Protein AF-A0A9D8V6G0-F1 (afdb_monomer)

Mean predicted aligned error: 4.62 Å

Nearest PDB structures (foldseek):
  3o2p-assembly3_E  TM=6.749E-01  e=1.129E+00  Saccharomyces cerevisiae
  5ocn-assembly4_D  TM=5.773E-01  e=1.064E+00  Homo sapiens
  5ocn-assembly7_G  TM=5.761E-01  e=1.521E+00  Homo sapiens
  6el8-assembly2_D  TM=4.952E-01  e=8.903E-01  Homo sapiens
  5ocn-assembly2_B  TM=5.577E-01  e=1.521E+00  Homo sapiens

Secondary structure (DSSP, 8-state):
-PPBPHHHHHHHHHHHGGGSSB-SPPSSHHHHHHHHHHHHHTS-TTPPEEHHHHHHHHHHHHTTTB-TTTS-HHHHHHHHHHTTSEEE-TTS-EEEE-HHHHHHHB-GGGGG--HHHHHHHHHHHHHHHHHHHHHHHHT--

Radius of gyration: 17.62 Å; Cα contacts (8 Å, |Δi|>4): 154; chains: 1; bounding box: 49×31×56 Å

Sequence (141 aa):
MEKVTLEGAEARFERMFGAGRLRRMPKGRADTLLFLSVAASILDPRKIYSEPELNEELKNWMSDFVEQRVFDHVTVRRYLVDFHLLLRDQQGSRYQTNQTMINHTIAPEVRSIQPALIFDSMETARAQRRRDAKRTSDHSV

Structure (mmCIF, N/CA/C/O backbone):
data_AF-A0A9D8V6G0-F1
#
_entry.id   AF-A0A9D8V6G0-F1
#
loop_
_atom_site.group_PDB
_atom_site.id
_atom_site.type_symbol
_atom_site.label_atom_id
_atom_site.label_alt_id
_atom_site.label_comp_id
_atom_site.label_asym_id
_atom_site.label_entity_id
_atom_site.label_seq_id
_atom_site.pdbx_PDB_ins_code
_atom_site.Cartn_x
_atom_site.Cartn_y
_atom_site.Cartn_z
_atom_site.occupancy
_atom_site.B_iso_or_equiv
_atom_site.auth_seq_id
_atom_site.auth_comp_id
_atom_site.auth_asym_id
_atom_site.auth_atom_id
_atom_site.pdbx_PDB_model_num
ATOM 1 N N . MET A 1 1 ? -0.754 -21.656 3.144 1.00 56.59 1 MET A N 1
ATOM 2 C CA . MET A 1 1 ? -0.277 -20.719 2.107 1.00 56.59 1 MET A CA 1
ATOM 3 C C . MET A 1 1 ? 1.155 -20.377 2.470 1.00 56.59 1 MET A C 1
ATOM 5 O O . MET A 1 1 ? 1.383 -20.039 3.625 1.00 56.59 1 MET A O 1
ATOM 9 N N . GLU A 1 2 ? 2.109 -20.565 1.565 1.00 70.56 2 GLU A N 1
ATOM 10 C CA . GLU A 1 2 ? 3.500 -20.174 1.814 1.00 70.56 2 GLU A CA 1
ATOM 11 C C . GLU A 1 2 ? 3.591 -18.643 1.867 1.00 70.56 2 GLU A C 1
ATOM 13 O O . GLU A 1 2 ? 2.956 -17.959 1.057 1.00 70.56 2 GLU A O 1
ATOM 18 N N . LYS A 1 3 ? 4.298 -18.101 2.865 1.00 75.75 3 LYS A N 1
ATOM 19 C CA . LYS A 1 3 ? 4.437 -16.650 3.020 1.00 75.75 3 LYS A CA 1
ATOM 20 C C . LYS A 1 3 ? 5.377 -16.117 1.948 1.00 75.75 3 LYS A C 1
ATOM 22 O O . LYS A 1 3 ? 6.403 -16.722 1.660 1.00 75.75 3 LYS A O 1
ATOM 27 N N . VAL A 1 4 ? 5.034 -14.965 1.381 1.00 83.06 4 VAL A N 1
ATOM 28 C CA . VAL A 1 4 ? 5.907 -14.281 0.421 1.00 83.06 4 VAL A CA 1
ATOM 29 C C . VAL A 1 4 ? 7.154 -13.776 1.158 1.00 83.06 4 VAL A C 1
ATOM 31 O O . VAL A 1 4 ? 7.025 -13.192 2.235 1.00 83.06 4 VAL A O 1
ATOM 34 N N . THR A 1 5 ? 8.339 -14.023 0.595 1.00 87.31 5 THR A N 1
ATOM 35 C CA . THR A 1 5 ? 9.633 -13.504 1.074 1.00 87.31 5 THR A CA 1
ATOM 36 C C . THR A 1 5 ? 9.864 -12.066 0.601 1.00 87.31 5 THR A C 1
ATOM 38 O O . THR A 1 5 ? 9.169 -11.596 -0.300 1.00 87.31 5 THR A O 1
ATOM 41 N N . LEU A 1 6 ? 10.853 -11.367 1.173 1.00 88.38 6 LEU A N 1
ATOM 42 C CA . LEU A 1 6 ? 11.208 -9.998 0.774 1.00 88.38 6 LEU A CA 1
ATOM 43 C C . LEU A 1 6 ? 11.540 -9.900 -0.725 1.00 88.38 6 LEU A C 1
ATOM 45 O O . LEU A 1 6 ? 10.842 -9.204 -1.456 1.00 88.38 6 LEU A O 1
ATOM 49 N N . GLU A 1 7 ? 12.515 -10.681 -1.197 1.00 88.44 7 GLU A N 1
ATOM 50 C CA . GLU A 1 7 ? 12.922 -10.702 -2.612 1.00 88.44 7 GLU A CA 1
ATOM 51 C C . GLU A 1 7 ? 11.751 -11.058 -3.542 1.00 88.44 7 GLU A C 1
ATOM 53 O O . GLU A 1 7 ? 11.526 -10.431 -4.580 1.00 88.44 7 GLU A O 1
ATOM 58 N N . GLY A 1 8 ? 10.941 -12.049 -3.150 1.00 92.06 8 GLY A N 1
ATOM 59 C CA . GLY A 1 8 ? 9.771 -12.462 -3.920 1.00 92.06 8 GLY A CA 1
ATOM 60 C C . GLY A 1 8 ? 8.689 -11.382 -3.996 1.00 92.06 8 GLY A C 1
ATOM 61 O O . GLY A 1 8 ? 7.952 -11.317 -4.986 1.00 92.06 8 GLY A O 1
ATOM 62 N N . ALA A 1 9 ? 8.579 -10.540 -2.969 1.00 94.06 9 ALA A N 1
ATOM 63 C CA . ALA A 1 9 ? 7.664 -9.410 -2.936 1.00 94.06 9 ALA A CA 1
ATOM 64 C C . ALA A 1 9 ? 8.181 -8.226 -3.765 1.00 94.06 9 ALA A C 1
ATOM 66 O O . ALA A 1 9 ? 7.407 -7.673 -4.547 1.00 94.06 9 ALA A O 1
ATOM 67 N N . GLU A 1 10 ? 9.466 -7.881 -3.675 1.00 95.19 10 GLU A N 1
ATOM 68 C CA . GLU A 1 10 ? 10.080 -6.832 -4.502 1.00 95.19 10 GLU A CA 1
ATOM 69 C C . GLU A 1 10 ? 9.922 -7.146 -5.993 1.00 95.19 10 GLU A C 1
ATOM 71 O O . GLU A 1 10 ? 9.336 -6.356 -6.735 1.00 95.19 10 GLU A O 1
ATOM 76 N N . ALA A 1 11 ? 10.281 -8.365 -6.411 1.00 95.00 11 ALA A N 1
ATOM 77 C CA . ALA A 1 11 ? 10.121 -8.809 -7.795 1.00 95.00 11 ALA A CA 1
ATOM 78 C C . ALA A 1 11 ? 8.655 -8.773 -8.272 1.00 95.00 11 ALA A C 1
ATOM 80 O O . ALA A 1 11 ? 8.374 -8.604 -9.462 1.00 95.00 11 ALA A O 1
ATOM 81 N N . ARG A 1 12 ? 7.679 -8.964 -7.372 1.00 95.69 12 ARG A N 1
ATOM 82 C CA . ARG A 1 12 ? 6.250 -8.808 -7.696 1.00 95.69 12 ARG A CA 1
ATOM 83 C C . ARG A 1 12 ? 5.898 -7.346 -7.929 1.00 95.69 12 ARG A C 1
ATOM 85 O O . ARG A 1 12 ? 5.258 -7.057 -8.938 1.00 95.69 12 ARG A O 1
ATOM 92 N N . PHE A 1 13 ? 6.324 -6.441 -7.050 1.00 96.88 13 PHE A N 1
ATOM 93 C CA . PHE A 1 13 ? 6.102 -5.005 -7.225 1.00 96.88 13 PHE A CA 1
ATOM 94 C C . PHE A 1 13 ? 6.746 -4.480 -8.508 1.00 96.88 13 PHE A C 1
ATOM 96 O O . PHE A 1 13 ? 6.083 -3.784 -9.272 1.00 96.88 13 PHE A O 1
ATOM 103 N N . GLU A 1 14 ? 7.972 -4.897 -8.823 1.00 95.88 14 GLU A N 1
ATOM 104 C CA . GLU A 1 14 ? 8.620 -4.538 -10.088 1.00 95.88 14 GLU A CA 1
ATOM 105 C C . GLU A 1 14 ? 7.776 -4.941 -11.303 1.00 95.88 14 GLU A C 1
ATOM 107 O O . GLU A 1 14 ? 7.546 -4.142 -12.214 1.00 95.88 14 GLU A O 1
ATOM 112 N N . ARG A 1 15 ? 7.233 -6.168 -11.309 1.00 95.38 15 ARG A N 1
ATOM 113 C CA . ARG A 1 15 ? 6.328 -6.613 -12.381 1.00 95.38 15 ARG A CA 1
ATOM 114 C C . ARG A 1 15 ? 5.045 -5.790 -12.432 1.00 95.38 15 ARG A C 1
ATOM 116 O O . ARG A 1 15 ? 4.601 -5.440 -13.526 1.00 95.38 15 ARG A O 1
ATOM 123 N N . MET A 1 16 ? 4.456 -5.462 -11.282 1.00 95.50 16 MET A N 1
ATOM 124 C CA . MET A 1 16 ? 3.264 -4.609 -11.203 1.00 95.50 16 MET A CA 1
ATOM 125 C C . MET A 1 16 ? 3.516 -3.224 -11.811 1.00 95.50 16 MET A C 1
ATOM 127 O O . MET A 1 16 ? 2.667 -2.707 -12.538 1.00 95.50 16 MET A O 1
ATOM 131 N N . PHE A 1 17 ? 4.702 -2.662 -11.577 1.00 95.94 17 PHE A N 1
ATOM 132 C CA . PHE A 1 17 ? 5.148 -1.374 -12.108 1.00 95.94 17 PHE A CA 1
ATOM 133 C C . PHE A 1 17 ? 5.740 -1.453 -13.518 1.00 95.94 17 PHE A C 1
ATOM 135 O O . PHE A 1 17 ? 6.217 -0.446 -14.051 1.00 95.94 17 PHE A O 1
ATOM 142 N N . GLY A 1 18 ? 5.723 -2.623 -14.163 1.00 92.69 18 GLY A N 1
ATOM 143 C CA . GLY A 1 18 ? 6.314 -2.839 -15.487 1.00 92.69 18 GLY A CA 1
ATOM 144 C C . GLY A 1 18 ? 5.817 -1.850 -16.550 1.00 92.69 18 GLY A C 1
ATOM 145 O O . GLY A 1 18 ? 6.599 -1.426 -17.402 1.00 92.69 18 GLY A O 1
ATOM 146 N N . ALA A 1 19 ? 4.561 -1.410 -16.436 1.00 91.00 19 ALA A N 1
ATOM 147 C CA . ALA A 1 19 ? 3.918 -0.440 -17.326 1.00 91.00 19 ALA A CA 1
ATOM 148 C C . ALA A 1 19 ? 3.907 1.013 -16.794 1.00 91.00 19 ALA A C 1
ATOM 150 O O . ALA A 1 19 ? 3.215 1.861 -17.355 1.00 91.00 19 ALA A O 1
ATOM 151 N N . GLY A 1 20 ? 4.649 1.306 -15.722 1.00 94.06 20 GLY A N 1
ATOM 152 C CA . GLY A 1 20 ? 4.645 2.600 -15.036 1.00 94.06 20 GLY A CA 1
ATOM 153 C C . GLY A 1 20 ? 3.786 2.5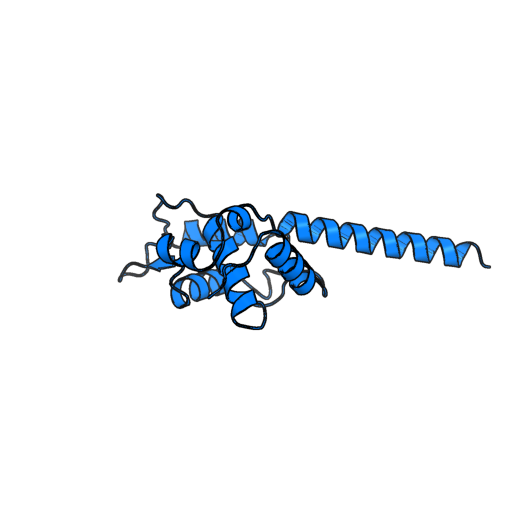82 -13.770 1.00 94.06 20 GLY A C 1
ATOM 154 O O . GLY A 1 20 ? 3.686 1.553 -13.100 1.00 94.06 20 GLY A O 1
ATOM 155 N N . ARG A 1 21 ? 3.191 3.733 -13.424 1.00 96.00 21 ARG A N 1
ATOM 156 C CA . ARG A 1 21 ? 2.344 3.877 -12.228 1.00 96.00 21 ARG A CA 1
ATOM 157 C C . ARG A 1 21 ? 1.176 2.895 -12.256 1.00 96.00 21 ARG A C 1
ATOM 159 O O . ARG A 1 21 ? 0.597 2.620 -13.311 1.00 96.00 21 ARG A O 1
ATOM 166 N N . LEU A 1 22 ? 0.781 2.409 -11.084 1.00 96.19 22 LEU A N 1
ATOM 167 C CA . LEU A 1 22 ? -0.400 1.565 -10.956 1.00 96.19 22 LEU A CA 1
ATOM 168 C C . LEU A 1 22 ? -1.666 2.357 -11.282 1.00 96.19 22 LEU A C 1
ATOM 170 O O . LEU A 1 22 ? -1.911 3.422 -10.730 1.00 96.19 22 LEU A O 1
ATOM 174 N N . ARG A 1 23 ? -2.499 1.804 -12.164 1.00 95.75 23 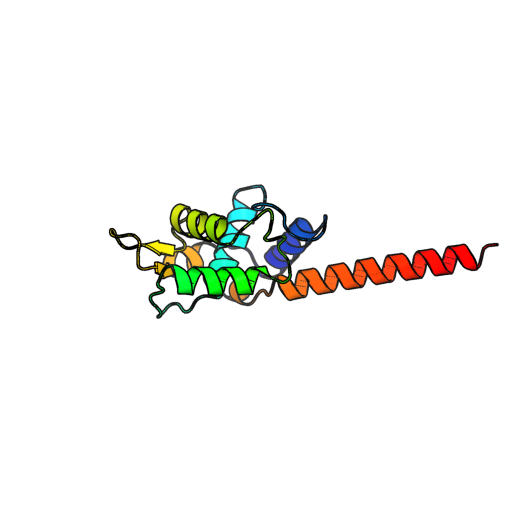ARG A N 1
ATOM 175 C CA . ARG A 1 23 ? -3.783 2.398 -12.591 1.00 95.75 23 ARG A CA 1
ATOM 176 C C . ARG A 1 23 ? -5.004 1.610 -12.131 1.00 95.75 23 ARG A C 1
ATOM 178 O O . ARG A 1 23 ? -6.128 1.980 -12.439 1.00 95.75 23 ARG A O 1
ATOM 185 N N . ARG A 1 24 ? -4.784 0.466 -11.485 1.00 94.75 24 ARG A N 1
ATOM 186 C CA . ARG A 1 24 ? -5.814 -0.457 -10.998 1.00 94.75 24 ARG A CA 1
ATOM 187 C C . ARG A 1 24 ? -5.212 -1.403 -9.968 1.00 94.75 24 ARG A C 1
ATOM 189 O O . ARG A 1 24 ? -3.991 -1.553 -9.916 1.00 94.75 24 ARG A O 1
ATOM 196 N N . MET A 1 25 ? -6.081 -2.107 -9.249 1.00 95.06 25 MET A N 1
ATOM 197 C CA . MET A 1 25 ? -5.685 -3.217 -8.385 1.00 95.06 25 MET A CA 1
ATOM 198 C C . MET A 1 25 ? -4.828 -4.240 -9.160 1.00 95.06 25 MET A C 1
ATOM 200 O O . MET A 1 25 ? -5.166 -4.562 -10.311 1.00 95.06 25 MET A O 1
ATOM 204 N N . PRO A 1 26 ? -3.742 -4.771 -8.565 1.00 94.25 26 PRO A N 1
ATOM 205 C CA . PRO A 1 26 ? -2.965 -5.841 -9.174 1.00 94.25 26 PRO A CA 1
ATOM 206 C C . PRO A 1 26 ? -3.843 -7.037 -9.534 1.00 94.25 26 PRO A C 1
ATOM 208 O O . PRO A 1 26 ? -4.785 -7.379 -8.815 1.00 94.25 26 PRO A O 1
ATOM 211 N N . LYS A 1 27 ? -3.538 -7.669 -10.670 1.00 88.19 27 LYS A N 1
ATOM 212 C CA . LYS A 1 27 ? -4.271 -8.844 -11.143 1.00 88.19 27 LYS A CA 1
ATOM 213 C C . LYS A 1 27 ? -3.795 -10.089 -10.402 1.00 88.19 27 LYS A C 1
ATOM 215 O O . LYS A 1 27 ? -2.601 -10.299 -10.245 1.00 88.19 27 LYS A O 1
ATOM 220 N N . GLY A 1 28 ? -4.739 -10.960 -10.062 1.00 91.38 28 GLY A N 1
ATOM 221 C CA . GLY A 1 28 ? -4.448 -12.232 -9.411 1.00 91.38 28 GLY A CA 1
ATOM 222 C C . GLY A 1 28 ? -4.375 -12.104 -7.892 1.00 91.38 28 GLY A C 1
ATOM 223 O O . GLY A 1 28 ? -3.808 -11.166 -7.339 1.00 91.38 28 GLY A O 1
ATOM 224 N N . ARG A 1 29 ? -4.952 -13.095 -7.208 1.00 92.31 29 ARG A N 1
ATOM 225 C CA . ARG A 1 29 ? -5.179 -13.057 -5.758 1.00 92.31 29 ARG A CA 1
ATOM 226 C C . ARG A 1 29 ? -3.904 -12.809 -4.948 1.00 92.31 29 ARG A C 1
ATOM 228 O O . ARG A 1 29 ? -3.957 -12.071 -3.973 1.00 92.31 29 ARG A O 1
ATOM 235 N N . ALA A 1 30 ? -2.784 -13.420 -5.331 1.00 92.38 30 ALA A N 1
ATOM 236 C CA . ALA A 1 30 ? -1.532 -13.309 -4.583 1.00 92.38 30 ALA A CA 1
ATOM 237 C C . ALA A 1 30 ? -0.930 -11.895 -4.643 1.00 92.38 30 ALA A C 1
ATOM 239 O O . ALA A 1 30 ? -0.482 -11.381 -3.624 1.00 92.38 30 ALA A O 1
ATOM 240 N N . ASP A 1 31 ? -0.969 -11.252 -5.810 1.00 95.25 31 ASP A N 1
ATOM 241 C CA . ASP A 1 31 ? -0.445 -9.897 -5.994 1.00 95.25 31 ASP A CA 1
ATOM 242 C C . ASP A 1 31 ? -1.375 -8.855 -5.360 1.00 95.25 31 ASP A C 1
ATOM 244 O O . ASP A 1 31 ? -0.899 -7.923 -4.715 1.00 95.25 31 ASP A O 1
ATOM 248 N N . THR A 1 32 ? -2.698 -9.056 -5.451 1.00 96.06 32 THR A N 1
ATOM 249 C CA . THR A 1 32 ? -3.680 -8.258 -4.701 1.00 96.06 32 THR A CA 1
ATOM 250 C C . THR A 1 32 ? -3.425 -8.346 -3.194 1.00 96.06 32 THR A C 1
ATOM 252 O O . THR A 1 32 ? -3.335 -7.321 -2.526 1.00 96.06 32 THR A O 1
ATOM 255 N N . LEU A 1 33 ? -3.273 -9.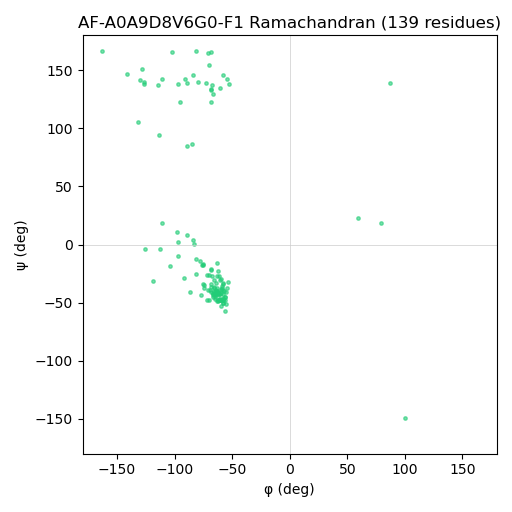558 -2.651 1.00 95.44 33 LEU A N 1
ATOM 256 C CA . LEU A 1 33 ? -3.027 -9.765 -1.223 1.00 95.44 33 LEU A CA 1
ATOM 257 C C . LEU A 1 33 ? -1.702 -9.159 -0.763 1.00 95.44 33 LEU A C 1
ATOM 259 O O . LEU A 1 33 ? -1.670 -8.546 0.301 1.00 95.44 33 LEU A O 1
ATOM 263 N N . LEU A 1 34 ? -0.631 -9.305 -1.546 1.00 95.88 34 LEU A N 1
ATOM 264 C CA . LEU A 1 34 ? 0.656 -8.679 -1.246 1.00 95.88 34 LEU A CA 1
ATOM 265 C C . LEU A 1 34 ? 0.515 -7.155 -1.180 1.00 95.88 34 LEU A C 1
ATOM 267 O O . LEU A 1 34 ? 0.875 -6.557 -0.169 1.00 95.88 34 LEU A O 1
ATOM 271 N N . PHE A 1 35 ? -0.056 -6.546 -2.222 1.00 97.50 35 PHE A N 1
ATOM 272 C CA . PHE A 1 35 ? -0.272 -5.102 -2.287 1.00 97.50 35 PHE A CA 1
ATOM 273 C C . PHE A 1 35 ? -1.067 -4.595 -1.082 1.00 97.50 35 PHE A C 1
ATOM 275 O O . PHE A 1 35 ? -0.630 -3.676 -0.395 1.00 97.50 35 PHE A O 1
ATOM 282 N N . LEU A 1 36 ? -2.205 -5.231 -0.791 1.00 97.81 36 LEU A N 1
ATOM 283 C CA . LEU A 1 36 ? -3.068 -4.841 0.320 1.00 97.81 36 LEU A CA 1
ATOM 284 C C . LEU A 1 36 ? -2.394 -5.068 1.680 1.00 97.81 36 LEU A C 1
ATOM 286 O O . LEU A 1 36 ? -2.561 -4.257 2.583 1.00 97.81 36 LEU A O 1
ATOM 290 N N . SER A 1 37 ? -1.611 -6.134 1.847 1.00 96.94 37 SER A N 1
ATOM 291 C CA . SER A 1 37 ? -0.926 -6.402 3.119 1.00 96.94 37 SER A CA 1
ATOM 292 C C . SER A 1 37 ? 0.176 -5.385 3.395 1.00 96.94 37 SER A C 1
ATOM 294 O O . SER A 1 37 ? 0.319 -4.941 4.532 1.00 96.94 37 SER A O 1
ATOM 296 N N . VAL A 1 38 ? 0.928 -4.979 2.367 1.00 97.12 38 VAL A N 1
ATOM 297 C CA . VAL A 1 38 ? 1.919 -3.900 2.490 1.00 97.12 38 VAL A CA 1
ATOM 298 C C . VAL A 1 38 ? 1.215 -2.569 2.760 1.00 97.12 38 VAL A C 1
ATOM 300 O O . VAL A 1 38 ? 1.602 -1.872 3.692 1.00 97.12 38 VAL A O 1
ATOM 303 N N . ALA A 1 39 ? 0.120 -2.269 2.052 1.00 97.50 39 ALA A N 1
ATOM 304 C CA . ALA A 1 39 ? -0.698 -1.082 2.312 1.00 97.50 39 ALA A CA 1
ATOM 305 C C . ALA A 1 39 ? -1.235 -1.038 3.753 1.00 97.50 39 ALA A C 1
ATOM 307 O O . ALA A 1 39 ? -1.258 0.014 4.370 1.00 97.50 39 ALA A O 1
ATOM 308 N N . ALA A 1 40 ? -1.652 -2.174 4.318 1.00 97.50 40 ALA A N 1
ATOM 309 C CA . ALA A 1 40 ? -2.107 -2.248 5.705 1.00 97.50 40 ALA A CA 1
ATOM 310 C C . ALA A 1 40 ? -0.960 -2.100 6.719 1.00 97.50 40 ALA A C 1
ATOM 312 O O . ALA A 1 40 ? -1.195 -1.696 7.855 1.00 97.50 40 ALA A O 1
ATOM 313 N N . SER A 1 41 ? 0.268 -2.449 6.325 1.00 96.44 41 SER A N 1
ATOM 314 C CA . SER A 1 41 ? 1.434 -2.482 7.216 1.00 96.44 41 SER A CA 1
ATOM 315 C C . SER A 1 41 ? 2.029 -1.104 7.505 1.00 96.44 41 SER A C 1
ATOM 317 O O . SER A 1 41 ? 2.803 -0.984 8.448 1.00 96.44 41 SER A O 1
ATOM 319 N N . ILE A 1 42 ? 1.661 -0.074 6.736 1.00 95.62 42 ILE A N 1
ATOM 320 C CA . ILE A 1 42 ? 2.052 1.318 7.018 1.00 95.62 42 ILE A CA 1
ATOM 321 C C . ILE A 1 42 ? 1.254 1.939 8.169 1.00 95.62 42 ILE A C 1
ATOM 323 O O . ILE A 1 42 ? 1.663 2.951 8.726 1.00 95.62 42 ILE A O 1
ATOM 327 N N . LEU A 1 43 ? 0.112 1.343 8.519 1.00 96.94 43 LEU A N 1
ATOM 328 C CA . LEU A 1 43 ? -0.778 1.839 9.561 1.00 96.94 43 LEU A CA 1
ATOM 329 C C . LEU A 1 43 ? -0.315 1.356 10.941 1.00 96.94 43 LEU A C 1
ATOM 331 O O . LEU A 1 43 ? 0.139 0.220 11.100 1.00 96.94 43 LEU A O 1
ATOM 335 N N . ASP A 1 44 ? -0.506 2.189 11.964 1.00 95.69 44 ASP A N 1
ATOM 336 C CA . ASP A 1 44 ? -0.182 1.840 13.346 1.00 95.69 44 ASP A CA 1
ATOM 337 C C . ASP A 1 44 ? -1.137 0.739 13.858 1.00 95.69 44 ASP A C 1
ATOM 339 O O . ASP A 1 44 ? -2.360 0.935 13.882 1.00 95.69 44 ASP A O 1
ATOM 343 N N . PRO A 1 45 ? -0.618 -0.421 14.311 1.00 94.94 45 PRO A N 1
ATOM 344 C CA . PRO A 1 45 ? -1.434 -1.516 14.831 1.00 94.94 45 PRO A CA 1
ATOM 345 C C . PRO A 1 45 ? -2.252 -1.180 16.081 1.00 94.94 45 PRO A C 1
ATOM 347 O O . PRO A 1 45 ? -3.243 -1.851 16.376 1.00 94.94 45 PRO A O 1
ATOM 350 N N . ARG A 1 46 ? -1.832 -0.170 16.843 1.00 95.81 46 ARG A N 1
ATOM 351 C CA . ARG A 1 46 ? -2.453 0.230 18.108 1.00 95.81 46 ARG A CA 1
ATOM 352 C C . ARG A 1 46 ? -3.433 1.386 17.938 1.00 95.81 46 ARG A C 1
ATOM 354 O O . ARG A 1 46 ? -4.171 1.680 18.876 1.00 95.81 46 ARG A O 1
ATOM 361 N N . LYS A 1 47 ? -3.464 2.025 16.766 1.00 97.31 47 LYS A N 1
ATOM 362 C CA . LYS A 1 47 ? -4.349 3.154 16.486 1.00 97.31 47 LYS A CA 1
ATOM 363 C C . LYS A 1 47 ? -5.694 2.676 15.935 1.00 97.31 47 LYS A C 1
ATOM 365 O O . LYS A 1 47 ? -5.771 1.782 15.094 1.00 97.31 47 LYS A O 1
ATOM 370 N N . ILE A 1 48 ? -6.761 3.319 16.405 1.00 97.62 48 ILE A N 1
ATOM 371 C CA . ILE A 1 48 ? -8.074 3.285 15.761 1.00 97.62 48 ILE A CA 1
ATOM 372 C C . ILE A 1 48 ? -8.158 4.520 14.875 1.00 97.62 48 ILE A C 1
ATOM 374 O O . ILE A 1 48 ? -7.997 5.641 15.355 1.00 97.62 48 ILE A O 1
ATOM 378 N N . TYR A 1 49 ? -8.399 4.306 13.592 1.00 98.12 49 TYR A N 1
ATOM 379 C CA . TYR A 1 49 ? -8.516 5.362 12.603 1.00 98.12 49 TYR A CA 1
ATOM 380 C C . TYR A 1 49 ? -9.982 5.695 12.365 1.00 98.12 49 TYR A C 1
ATOM 382 O O . TYR A 1 49 ? -10.820 4.799 12.227 1.00 98.12 49 TYR A O 1
ATOM 390 N N . SER A 1 50 ? -10.291 6.982 12.260 1.00 97.31 50 SER A N 1
ATOM 391 C CA . SER A 1 50 ? -11.497 7.417 11.564 1.00 97.31 50 SER A CA 1
ATOM 392 C C . SER A 1 50 ? -11.354 7.203 10.052 1.00 97.31 50 SER A C 1
ATOM 394 O O . SER A 1 50 ? -10.254 7.008 9.529 1.00 97.31 50 SER A O 1
ATOM 396 N N . GLU A 1 51 ? -12.469 7.250 9.323 1.00 96.12 51 GLU A N 1
ATOM 397 C CA . GLU A 1 51 ? -12.438 7.170 7.859 1.00 96.12 51 GLU A CA 1
ATOM 398 C C . GLU A 1 51 ? -11.557 8.255 7.202 1.00 96.12 51 GLU A C 1
ATOM 400 O O . GLU A 1 51 ? -10.732 7.887 6.364 1.00 96.12 51 GLU A O 1
ATOM 405 N N . PRO A 1 52 ? -11.659 9.552 7.567 1.00 96.69 52 PRO A N 1
ATOM 406 C CA . PRO A 1 52 ? -10.809 10.584 6.976 1.00 96.69 52 PRO A CA 1
ATOM 407 C C . PRO A 1 52 ? -9.320 10.365 7.248 1.00 96.69 52 PRO A C 1
ATOM 409 O O . PRO A 1 52 ? -8.517 10.491 6.331 1.00 96.69 52 PRO A O 1
ATOM 412 N N . GLU A 1 53 ? -8.948 9.988 8.475 1.00 97.88 53 GLU A N 1
ATOM 413 C CA . GLU A 1 53 ? -7.543 9.720 8.804 1.00 97.88 53 GLU A CA 1
ATOM 414 C C . GLU A 1 53 ? -6.994 8.548 7.991 1.00 97.88 53 GLU A C 1
ATOM 416 O O . GLU A 1 53 ? -5.933 8.663 7.388 1.00 97.88 53 GLU A O 1
ATOM 421 N N . LEU A 1 54 ? -7.730 7.434 7.931 1.00 97.75 54 LEU A N 1
ATOM 422 C CA . LEU A 1 54 ? -7.321 6.271 7.146 1.00 97.75 54 LEU A CA 1
ATOM 423 C C . LEU A 1 54 ? -7.170 6.615 5.658 1.00 97.75 54 LEU A C 1
ATOM 425 O O . LEU A 1 54 ? -6.235 6.153 5.005 1.00 97.75 54 LEU A O 1
ATOM 429 N N . ASN A 1 55 ? -8.093 7.409 5.117 1.00 97.12 55 ASN A N 1
ATOM 430 C CA . ASN A 1 55 ? -8.036 7.838 3.726 1.00 97.12 55 ASN A CA 1
ATOM 431 C C . ASN A 1 55 ? -6.766 8.649 3.443 1.00 97.12 55 ASN A C 1
ATOM 433 O O . ASN A 1 55 ? -6.130 8.407 2.419 1.00 97.12 55 ASN A O 1
ATOM 437 N N . GLU A 1 56 ? -6.373 9.557 4.340 1.00 97.81 56 GLU A N 1
ATOM 438 C CA . GLU A 1 56 ? -5.145 10.344 4.182 1.00 97.81 56 GLU A CA 1
ATOM 439 C C . GLU A 1 56 ? -3.883 9.474 4.269 1.00 97.81 56 GLU A C 1
ATOM 441 O O . GLU A 1 56 ? -3.015 9.602 3.409 1.00 97.81 56 GLU A O 1
ATOM 446 N N . GLU A 1 57 ? -3.801 8.524 5.208 1.00 97.94 57 GLU A N 1
ATOM 447 C CA . GLU A 1 57 ? -2.663 7.588 5.281 1.00 97.94 57 GLU A CA 1
ATOM 448 C C . GLU A 1 57 ? -2.494 6.792 3.977 1.00 97.94 57 GLU A C 1
ATOM 450 O O . GLU A 1 57 ? -1.404 6.717 3.405 1.00 97.94 57 GLU A O 1
ATOM 455 N N . LEU A 1 58 ? -3.593 6.236 3.456 1.00 97.69 58 LEU A N 1
ATOM 456 C CA . LEU A 1 58 ? -3.573 5.472 2.207 1.00 97.69 58 LEU A CA 1
ATOM 457 C C . LEU A 1 58 ? -3.236 6.359 1.006 1.00 97.69 58 LEU A C 1
ATOM 459 O O . LEU A 1 58 ? -2.466 5.960 0.135 1.00 97.69 58 LEU A O 1
ATOM 463 N N . LYS A 1 59 ? -3.794 7.569 0.950 1.00 97.38 59 LYS A N 1
ATOM 464 C CA . LYS A 1 59 ? -3.534 8.533 -0.122 1.00 97.38 59 LYS A CA 1
ATOM 465 C C . LYS A 1 59 ? -2.067 8.955 -0.153 1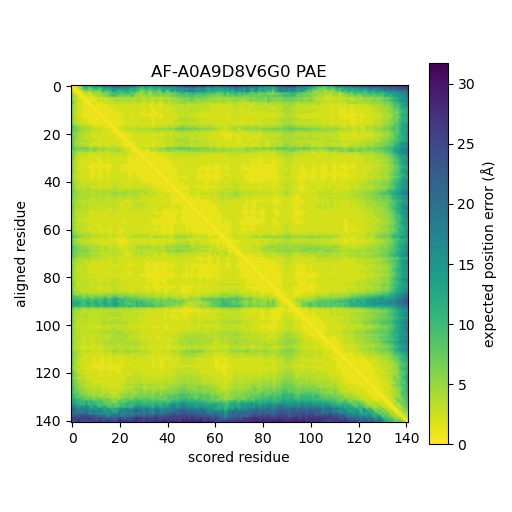.00 97.38 59 LYS A C 1
ATOM 467 O O . LYS A 1 59 ? -1.492 9.008 -1.240 1.00 97.38 59 LYS A O 1
ATOM 472 N N . ASN A 1 60 ? -1.478 9.213 1.011 1.00 97.00 60 ASN A N 1
ATOM 473 C CA . ASN A 1 60 ? -0.067 9.562 1.144 1.00 97.00 60 ASN A CA 1
ATOM 474 C C . ASN A 1 60 ? 0.817 8.391 0.727 1.00 97.00 60 ASN A C 1
ATOM 476 O O . ASN A 1 60 ? 1.704 8.561 -0.097 1.00 97.00 60 ASN A O 1
ATOM 480 N N . TRP A 1 61 ? 0.521 7.179 1.197 1.00 97.00 61 TRP A N 1
ATOM 481 C CA . TRP A 1 61 ? 1.272 5.997 0.779 1.00 97.00 61 TRP A CA 1
ATOM 482 C C . TRP A 1 61 ? 1.215 5.771 -0.742 1.00 97.00 61 TRP A C 1
ATOM 484 O O . TRP A 1 61 ? 2.207 5.389 -1.347 1.00 97.00 61 TRP A O 1
ATOM 494 N N . MET A 1 62 ? 0.077 6.042 -1.386 1.00 97.12 62 MET A N 1
ATOM 495 C CA . MET A 1 62 ? -0.126 5.818 -2.823 1.00 97.12 62 MET A CA 1
ATOM 496 C C . MET A 1 62 ? 0.436 6.921 -3.740 1.00 97.12 62 MET A C 1
ATOM 498 O O . MET A 1 62 ? 0.443 6.722 -4.958 1.00 97.12 62 MET A O 1
ATOM 502 N N . SER A 1 63 ? 0.831 8.097 -3.233 1.00 95.62 63 SER A N 1
ATOM 503 C CA . SER A 1 63 ? 1.109 9.294 -4.063 1.00 95.62 63 SER A CA 1
ATOM 504 C C . SER A 1 63 ? 2.190 9.087 -5.118 1.00 95.62 63 SER A C 1
ATOM 506 O O . SER A 1 63 ? 2.102 9.625 -6.228 1.00 95.62 63 SER A O 1
ATOM 508 N N . ASP A 1 64 ? 3.177 8.259 -4.805 1.00 93.75 64 ASP A N 1
ATOM 509 C CA . ASP A 1 64 ? 4.413 8.227 -5.581 1.00 93.75 64 ASP A CA 1
ATOM 510 C C . ASP A 1 64 ? 4.359 7.203 -6.716 1.00 93.75 64 ASP A C 1
ATOM 512 O O . ASP A 1 64 ? 4.929 7.430 -7.782 1.00 93.75 64 ASP A O 1
ATOM 516 N N . PHE A 1 65 ? 3.580 6.131 -6.551 1.00 96.06 65 PHE A N 1
ATOM 517 C CA . PHE A 1 65 ? 3.559 4.996 -7.482 1.00 96.06 65 PHE A CA 1
ATOM 518 C C . PHE A 1 65 ? 2.167 4.637 -8.027 1.00 96.06 65 PHE A C 1
ATOM 520 O O . PHE A 1 65 ? 2.058 3.770 -8.900 1.00 96.06 65 PHE A O 1
ATOM 527 N N . VAL A 1 66 ? 1.092 5.293 -7.574 1.00 96.44 66 VAL A N 1
ATOM 528 C CA . VAL A 1 66 ? -0.274 5.086 -8.091 1.00 96.44 66 VAL A CA 1
ATOM 529 C C . VAL A 1 66 ? -0.765 6.312 -8.862 1.00 96.44 66 VAL A C 1
ATOM 531 O O . VAL A 1 66 ? -0.518 7.457 -8.492 1.00 96.44 66 VAL A O 1
ATOM 534 N N . GLU A 1 67 ? -1.501 6.086 -9.948 1.00 95.62 67 GLU A N 1
ATOM 535 C CA . GLU A 1 67 ? -2.267 7.117 -10.644 1.00 95.62 67 GLU A CA 1
ATOM 536 C C . GLU A 1 67 ? -3.639 7.300 -9.976 1.00 95.62 67 GLU A C 1
ATOM 538 O O . GLU A 1 67 ? -4.646 6.706 -10.371 1.00 95.62 67 GLU A O 1
ATOM 543 N N . GLN A 1 68 ? -3.672 8.152 -8.947 1.00 91.69 68 GLN A N 1
ATOM 544 C CA . GLN A 1 68 ? -4.834 8.313 -8.061 1.00 91.69 68 GLN A CA 1
ATOM 545 C C . GLN A 1 68 ? -6.109 8.836 -8.740 1.00 91.69 68 GLN A C 1
ATOM 547 O O . GLN A 1 68 ? -7.193 8.710 -8.182 1.00 91.69 68 GLN A O 1
ATOM 552 N N . ARG A 1 69 ? -6.006 9.395 -9.955 1.00 91.19 69 ARG A N 1
ATOM 553 C CA . ARG A 1 69 ? -7.176 9.804 -10.754 1.00 91.19 69 ARG A CA 1
ATOM 554 C C . ARG A 1 69 ? -8.003 8.616 -11.252 1.00 91.19 69 ARG A C 1
ATOM 556 O O . ARG A 1 69 ? -9.157 8.804 -11.615 1.00 91.19 69 ARG A O 1
ATOM 563 N N . VAL A 1 70 ? -7.403 7.425 -11.318 1.00 92.81 70 VAL A N 1
ATOM 564 C CA . VAL A 1 70 ? -8.027 6.211 -11.871 1.00 92.81 70 VAL A CA 1
ATOM 565 C C . VAL A 1 70 ? -8.144 5.107 -10.819 1.00 92.81 70 VAL A C 1
ATOM 567 O O . VAL A 1 70 ? -9.087 4.322 -10.861 1.00 92.81 70 VAL A O 1
ATOM 570 N N . PHE A 1 71 ? -7.212 5.045 -9.865 1.00 94.19 71 PHE A N 1
ATOM 571 C CA . PHE A 1 71 ? -7.224 4.072 -8.774 1.00 94.19 71 PHE A CA 1
ATOM 572 C C . PHE A 1 71 ? -6.994 4.769 -7.435 1.00 94.19 71 PHE A C 1
ATOM 574 O O . PHE A 1 71 ? -5.882 5.196 -7.131 1.00 94.19 71 PHE A O 1
ATOM 581 N N . ASP A 1 72 ? -8.062 4.896 -6.650 1.00 95.00 72 ASP A N 1
ATOM 582 C CA . ASP A 1 72 ? -8.096 5.734 -5.457 1.00 95.00 72 ASP A CA 1
ATOM 583 C C . ASP A 1 72 ? -7.954 4.958 -4.136 1.00 95.00 72 ASP A C 1
ATOM 585 O O . ASP A 1 72 ? -8.093 3.733 -4.047 1.00 95.00 72 ASP A O 1
ATOM 589 N N . HIS A 1 73 ? -7.686 5.718 -3.074 1.00 96.44 73 HIS A N 1
ATOM 590 C CA . HIS A 1 73 ? -7.573 5.215 -1.708 1.00 96.44 73 HIS A CA 1
ATOM 591 C C . HIS A 1 73 ? -8.894 4.620 -1.188 1.00 96.44 73 HIS A C 1
ATOM 593 O O . HIS A 1 73 ? -8.872 3.713 -0.357 1.00 96.44 73 HIS A O 1
ATOM 599 N N . VAL A 1 74 ? -10.050 5.072 -1.697 1.00 96.12 74 VAL A N 1
ATOM 600 C CA . VAL A 1 74 ? -11.369 4.527 -1.333 1.00 96.12 74 VAL A CA 1
ATOM 601 C C . VAL A 1 74 ? -11.488 3.076 -1.787 1.00 96.12 74 VAL A C 1
ATOM 603 O O . VAL A 1 74 ? -11.915 2.215 -1.014 1.00 96.12 74 VAL A O 1
ATOM 606 N N . THR A 1 75 ? -11.064 2.781 -3.016 1.00 96.44 75 THR A N 1
ATOM 607 C CA . THR A 1 75 ? -11.012 1.419 -3.547 1.00 96.44 75 THR A CA 1
ATOM 608 C C . THR A 1 75 ? -10.087 0.558 -2.695 1.00 96.44 75 THR A C 1
ATOM 610 O O . THR A 1 75 ? -10.486 -0.524 -2.272 1.00 96.44 75 THR A O 1
ATOM 613 N N . VAL A 1 76 ? -8.886 1.042 -2.370 1.00 97.50 76 VAL A N 1
ATOM 614 C CA . VAL A 1 76 ? -7.944 0.302 -1.513 1.00 97.50 76 VAL A CA 1
ATOM 615 C C . VAL A 1 76 ? -8.549 0.008 -0.139 1.00 97.50 76 VAL A C 1
ATOM 617 O O . VAL A 1 76 ? -8.542 -1.144 0.289 1.00 97.50 76 VAL A O 1
ATOM 620 N N . ARG A 1 77 ? -9.151 1.004 0.520 1.00 97.25 77 ARG A N 1
ATOM 621 C CA . ARG A 1 77 ? -9.813 0.840 1.823 1.00 97.25 77 ARG A CA 1
ATOM 622 C C . ARG A 1 77 ? -10.904 -0.228 1.796 1.00 97.25 77 ARG A C 1
ATOM 624 O O . ARG A 1 77 ? -10.963 -1.053 2.703 1.00 97.25 77 ARG A O 1
ATOM 631 N N . ARG A 1 78 ? -11.756 -0.236 0.765 1.00 96.38 78 ARG A N 1
ATOM 632 C CA . ARG A 1 78 ? -12.816 -1.250 0.616 1.00 96.38 78 ARG A CA 1
ATOM 633 C C . ARG A 1 78 ? -12.229 -2.655 0.524 1.00 96.38 78 ARG A C 1
ATOM 635 O O . ARG A 1 78 ? -12.621 -3.525 1.290 1.00 96.38 78 ARG A O 1
ATOM 642 N N . TYR A 1 79 ? -11.219 -2.839 -0.321 1.00 97.44 79 TYR A N 1
ATOM 643 C CA . TYR A 1 79 ? -10.541 -4.127 -0.457 1.00 97.44 79 TYR A CA 1
ATOM 644 C C . TYR A 1 79 ? -9.831 -4.559 0.830 1.00 97.44 79 TYR A C 1
ATOM 646 O O . TYR A 1 79 ? -9.843 -5.736 1.171 1.00 97.44 79 TYR A O 1
ATOM 654 N N . LEU A 1 80 ? -9.235 -3.633 1.580 1.00 97.94 80 LEU A N 1
ATOM 655 C CA . LEU A 1 80 ? -8.634 -3.951 2.875 1.00 97.94 80 LEU A CA 1
ATOM 656 C C . LEU A 1 80 ? -9.657 -4.534 3.862 1.00 97.94 80 LEU A C 1
ATOM 658 O O . LEU A 1 80 ? -9.327 -5.470 4.592 1.00 97.94 80 LEU A O 1
ATOM 662 N N . VAL A 1 81 ? -10.891 -4.026 3.861 1.00 97.19 81 VAL A N 1
ATOM 663 C CA . VAL A 1 81 ? -11.996 -4.581 4.659 1.00 97.19 81 VAL A CA 1
ATOM 664 C C . VAL A 1 81 ? -12.465 -5.921 4.090 1.00 97.19 81 VAL A C 1
ATOM 666 O O . VAL A 1 81 ? -12.547 -6.894 4.834 1.00 97.19 81 VAL A O 1
ATOM 669 N N . ASP A 1 82 ? -12.696 -6.012 2.777 1.00 96.75 82 ASP A N 1
ATOM 670 C CA . ASP A 1 82 ? -13.175 -7.239 2.117 1.00 96.75 82 ASP A CA 1
ATOM 671 C C . ASP A 1 82 ? -12.213 -8.425 2.335 1.00 96.75 82 ASP A C 1
ATOM 673 O O . ASP A 1 82 ? -12.621 -9.574 2.523 1.00 96.75 82 ASP A O 1
ATOM 677 N N . PHE A 1 83 ? -10.907 -8.149 2.365 1.00 96.25 83 PHE A N 1
ATOM 678 C CA . PHE A 1 83 ? -9.856 -9.132 2.635 1.00 96.25 83 PHE A CA 1
ATOM 679 C C . PHE A 1 83 ? -9.518 -9.283 4.126 1.00 96.25 83 PHE A C 1
ATOM 681 O O . PHE A 1 83 ? -8.582 -10.005 4.467 1.00 96.25 83 PHE A O 1
ATOM 688 N N . HIS A 1 84 ? -10.295 -8.657 5.015 1.00 96.81 84 HIS A N 1
ATOM 689 C CA 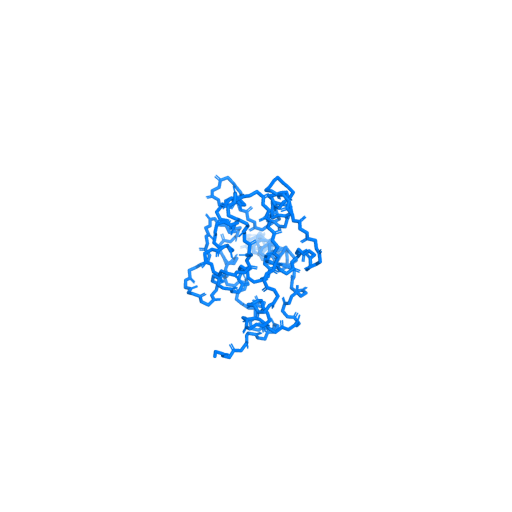. HIS A 1 84 ? -10.154 -8.725 6.471 1.00 96.81 84 HIS A CA 1
ATOM 690 C C . HIS A 1 84 ? -8.791 -8.248 6.997 1.00 96.81 84 HIS A C 1
ATOM 692 O O . HIS A 1 84 ? -8.393 -8.620 8.099 1.00 96.81 84 HIS A O 1
ATOM 698 N N . LEU A 1 85 ? -8.071 -7.426 6.229 1.00 97.56 85 LEU A N 1
ATOM 699 C CA . LEU A 1 85 ? -6.818 -6.780 6.637 1.00 97.56 85 LEU A CA 1
ATOM 700 C C . LEU A 1 85 ? -7.086 -5.530 7.486 1.00 97.56 85 LEU A C 1
ATOM 702 O O . LEU A 1 85 ? -6.264 -5.164 8.326 1.00 97.56 85 LEU A O 1
ATOM 706 N N . LEU A 1 86 ? -8.261 -4.921 7.312 1.00 97.81 86 LEU A N 1
ATOM 707 C CA . LEU A 1 86 ? -8.841 -3.947 8.229 1.00 97.81 86 LEU A CA 1
ATOM 708 C C . LEU A 1 86 ? -10.116 -4.509 8.858 1.00 97.81 86 LEU A C 1
ATOM 710 O O . LEU A 1 86 ? -10.962 -5.088 8.179 1.00 97.81 86 LEU A O 1
ATOM 714 N N . LEU A 1 87 ? -10.259 -4.288 10.159 1.00 96.81 87 LEU A N 1
ATOM 715 C CA . LEU A 1 87 ? -11.507 -4.439 10.891 1.00 96.81 87 LEU A CA 1
ATOM 716 C C . LEU A 1 87 ? -12.239 -3.100 10.885 1.00 96.81 87 LEU A C 1
ATOM 718 O O . LEU A 1 87 ? -11.610 -2.047 10.995 1.00 96.81 87 LEU A O 1
ATOM 722 N N . ARG A 1 88 ? -13.563 -3.156 10.768 1.00 95.56 88 ARG A N 1
ATOM 723 C CA . ARG A 1 88 ? -14.456 -1.996 10.754 1.00 95.56 88 ARG A CA 1
ATOM 724 C C . ARG A 1 88 ? -15.541 -2.193 11.810 1.00 95.56 88 ARG A C 1
ATOM 726 O O . ARG A 1 88 ? -16.034 -3.309 11.970 1.00 95.56 88 ARG A O 1
ATOM 733 N N . ASP A 1 89 ? -15.905 -1.135 12.528 1.00 93.44 89 ASP A N 1
ATOM 734 C CA . ASP A 1 89 ? -17.059 -1.165 13.434 1.00 93.44 89 ASP A CA 1
ATOM 735 C C . ASP A 1 89 ? -18.392 -1.272 12.663 1.00 93.44 89 ASP A C 1
ATOM 737 O O . ASP A 1 89 ? -18.463 -1.063 11.451 1.00 93.44 89 ASP A O 1
ATOM 741 N N . GLN A 1 90 ? -19.479 -1.606 13.366 1.00 89.50 90 GLN A N 1
ATOM 742 C CA . GLN A 1 90 ? -20.801 -1.772 12.741 1.00 89.50 90 GLN A CA 1
ATOM 743 C C . GLN A 1 90 ? -21.330 -0.468 12.130 1.00 89.50 90 GLN A C 1
ATOM 745 O O . GLN A 1 90 ? -22.014 -0.493 11.110 1.00 89.50 90 GLN A O 1
ATOM 750 N N . GLN A 1 91 ? -21.005 0.669 12.750 1.00 89.19 91 GLN A N 1
ATOM 751 C CA . GLN A 1 91 ? -21.386 2.002 12.273 1.00 89.19 91 GLN A CA 1
ATOM 752 C C . GLN A 1 91 ? -20.548 2.434 11.069 1.00 89.19 91 GLN A C 1
ATOM 754 O O . GLN A 1 91 ? -20.920 3.344 10.333 1.00 89.19 91 GLN A O 1
ATOM 759 N N . GLY A 1 92 ? -19.417 1.770 10.851 1.00 84.75 92 GLY A N 1
ATOM 760 C CA . GLY A 1 92 ? -18.580 1.984 9.702 1.00 84.75 92 GLY A CA 1
ATOM 761 C C . GLY A 1 92 ? -17.671 3.205 9.763 1.00 84.75 92 GLY A C 1
ATOM 762 O O . GLY A 1 92 ? -17.198 3.661 8.718 1.00 84.75 92 GLY A O 1
ATOM 763 N N . SER A 1 93 ? -17.458 3.718 10.969 1.00 89.25 93 SER A N 1
ATOM 764 C CA . SER A 1 93 ? -16.780 4.968 11.288 1.00 89.25 93 SER A CA 1
ATOM 765 C C . SER A 1 93 ? -15.363 4.772 11.824 1.00 89.25 93 SER A C 1
ATOM 767 O O . SER A 1 93 ? -14.568 5.712 11.793 1.00 89.25 93 SER A O 1
ATOM 769 N N . ARG A 1 94 ? -15.040 3.562 12.297 1.00 95.75 94 ARG A N 1
ATOM 770 C CA . ARG A 1 94 ? -13.764 3.233 12.938 1.00 95.75 94 ARG A CA 1
ATOM 771 C C . ARG A 1 94 ? -13.109 2.040 12.270 1.00 95.75 94 ARG A C 1
ATOM 773 O O . ARG A 1 94 ? -13.774 1.049 11.972 1.00 95.75 94 ARG A O 1
ATOM 780 N N . TYR A 1 95 ? -11.798 2.142 12.089 1.00 97.88 95 TYR A N 1
ATOM 781 C CA . TYR A 1 95 ? -10.974 1.149 11.415 1.00 97.88 95 TYR A CA 1
ATOM 782 C C . TYR A 1 95 ? -9.757 0.799 12.262 1.00 97.88 95 TYR A C 1
ATOM 784 O O . TYR A 1 95 ? -9.144 1.671 12.877 1.00 97.88 95 TYR A O 1
ATOM 792 N N . GLN A 1 96 ? -9.382 -0.474 12.265 1.00 97.56 96 GLN A N 1
ATOM 793 C CA . GLN A 1 96 ? -8.160 -0.956 12.902 1.00 97.56 96 GLN A CA 1
ATOM 794 C C . GLN A 1 96 ? -7.527 -2.043 12.039 1.00 97.56 96 GLN A C 1
ATOM 796 O O . GLN A 1 96 ? -8.228 -2.815 11.387 1.00 97.56 96 GLN A O 1
ATOM 801 N N . THR A 1 97 ? -6.200 -2.132 12.033 1.00 97.44 97 THR A N 1
ATOM 802 C CA . THR A 1 97 ? -5.512 -3.218 11.329 1.00 97.44 97 THR A CA 1
ATOM 803 C C . THR A 1 97 ? -5.755 -4.570 11.987 1.00 97.44 97 THR A C 1
ATOM 805 O O . THR A 1 97 ? -5.682 -4.734 13.205 1.00 97.44 97 THR A O 1
ATOM 808 N N . ASN A 1 98 ? -6.006 -5.578 11.157 1.00 97.19 98 ASN A N 1
ATOM 809 C CA . ASN A 1 98 ? -6.096 -6.961 11.590 1.00 97.19 98 ASN A CA 1
ATOM 810 C C . ASN A 1 98 ? -4.709 -7.607 11.529 1.00 97.19 98 ASN A C 1
ATOM 812 O O . ASN A 1 98 ? -4.341 -8.251 10.542 1.00 97.19 98 ASN A O 1
ATOM 816 N N . GLN A 1 99 ? -3.926 -7.430 12.594 1.00 95.06 99 GLN A N 1
ATOM 817 C CA . GLN A 1 99 ? -2.555 -7.944 12.648 1.00 95.06 99 GLN A CA 1
ATOM 818 C C . GLN A 1 99 ? -2.489 -9.460 12.439 1.00 95.06 99 GLN A C 1
ATOM 820 O O . GLN A 1 99 ? -1.578 -9.939 11.772 1.00 95.06 99 GLN A O 1
ATOM 825 N N . THR A 1 100 ? -3.479 -10.224 12.906 1.00 94.94 100 THR A N 1
ATOM 826 C CA . THR A 1 100 ? -3.548 -11.674 12.667 1.00 94.94 100 THR A CA 1
ATOM 827 C C . THR A 1 100 ? -3.560 -12.001 11.172 1.00 94.94 100 THR A C 1
ATOM 829 O O . THR A 1 100 ? -2.777 -12.836 10.715 1.00 94.94 100 THR A O 1
ATOM 832 N N . MET A 1 101 ? -4.395 -11.308 10.392 1.00 94.00 101 MET A N 1
ATOM 833 C CA . MET A 1 101 ? -4.500 -11.530 8.945 1.00 94.00 101 MET A CA 1
ATOM 834 C C . MET A 1 101 ? -3.270 -11.041 8.180 1.00 94.00 101 MET A C 1
ATOM 836 O O . MET A 1 101 ? -2.799 -11.729 7.269 1.00 94.00 101 MET A O 1
ATOM 840 N N . ILE A 1 102 ? -2.696 -9.904 8.577 1.00 93.75 102 ILE A N 1
ATOM 841 C CA . ILE A 1 102 ? -1.454 -9.386 7.984 1.00 93.75 102 ILE A CA 1
ATOM 842 C C . ILE A 1 102 ? -0.305 -10.378 8.228 1.00 93.75 102 ILE A C 1
ATOM 844 O O . ILE A 1 102 ? 0.365 -10.795 7.283 1.00 93.75 102 ILE A O 1
ATOM 848 N N . ASN A 1 103 ? -0.136 -10.843 9.473 1.00 92.19 103 ASN A N 1
ATOM 849 C CA . ASN A 1 103 ? 0.889 -11.816 9.868 1.00 92.19 103 ASN A CA 1
ATOM 850 C C . ASN A 1 103 ? 0.751 -13.158 9.134 1.00 92.19 103 ASN A C 1
ATOM 852 O O . ASN A 1 103 ? 1.747 -13.865 8.952 1.00 92.19 103 ASN A O 1
ATOM 856 N N . HIS A 1 104 ? -0.474 -13.543 8.768 1.00 90.81 104 HIS A N 1
ATOM 857 C CA . HIS A 1 104 ? -0.738 -14.762 8.010 1.00 90.81 104 HIS A CA 1
ATOM 858 C C . HIS A 1 104 ? -0.360 -14.617 6.530 1.00 90.81 104 HIS A C 1
ATOM 860 O O . HIS A 1 104 ? 0.091 -15.583 5.918 1.00 90.81 104 HIS A O 1
ATOM 866 N N . THR A 1 105 ? -0.527 -13.420 5.966 1.00 88.75 105 THR A N 1
ATOM 867 C CA . THR A 1 105 ? -0.400 -13.189 4.521 1.00 88.75 105 THR A CA 1
ATOM 868 C C . THR A 1 105 ? 1.036 -12.903 4.093 1.00 88.75 105 THR A C 1
ATOM 870 O O . THR A 1 105 ? 1.482 -13.416 3.066 1.00 88.75 105 THR A O 1
ATOM 873 N N . ILE A 1 106 ? 1.774 -12.115 4.877 1.00 92.06 106 ILE A N 1
ATOM 874 C CA . ILE A 1 106 ? 3.147 -11.706 4.557 1.00 92.06 106 ILE A CA 1
ATOM 875 C C . ILE A 1 106 ? 4.107 -11.983 5.716 1.00 92.06 106 ILE A C 1
ATOM 877 O O . ILE A 1 106 ? 3.721 -11.995 6.889 1.00 92.06 106 ILE A O 1
ATOM 881 N N . ALA A 1 107 ? 5.375 -12.226 5.382 1.00 91.62 107 ALA A N 1
ATOM 882 C CA . ALA A 1 107 ? 6.438 -12.332 6.373 1.00 91.62 107 ALA A CA 1
ATOM 883 C C . ALA A 1 107 ? 6.746 -10.949 7.000 1.00 91.62 107 ALA A C 1
ATOM 885 O O . ALA A 1 107 ? 6.439 -9.923 6.384 1.00 91.62 107 ALA A O 1
ATOM 886 N N . PRO A 1 108 ? 7.286 -10.875 8.233 1.00 91.06 108 PRO A N 1
ATOM 887 C CA . PRO A 1 108 ? 7.583 -9.601 8.895 1.00 91.06 108 PRO A CA 1
ATOM 888 C C . PRO A 1 108 ? 8.466 -8.657 8.068 1.00 91.06 108 PRO A C 1
ATOM 890 O O . PRO A 1 108 ? 8.212 -7.456 8.043 1.00 91.06 108 PRO A O 1
ATOM 893 N N . GLU A 1 109 ? 9.435 -9.200 7.337 1.00 92.69 109 GLU A N 1
ATOM 894 C CA . GLU A 1 109 ? 10.416 -8.451 6.544 1.00 92.69 109 GLU A CA 1
ATOM 895 C C . GLU A 1 109 ? 9.765 -7.786 5.322 1.00 92.69 109 GLU A C 1
ATOM 897 O O . GLU A 1 109 ? 10.201 -6.740 4.859 1.00 92.69 109 GLU A O 1
ATOM 902 N N . VAL A 1 110 ? 8.661 -8.343 4.817 1.00 93.88 110 VAL A N 1
ATOM 903 C C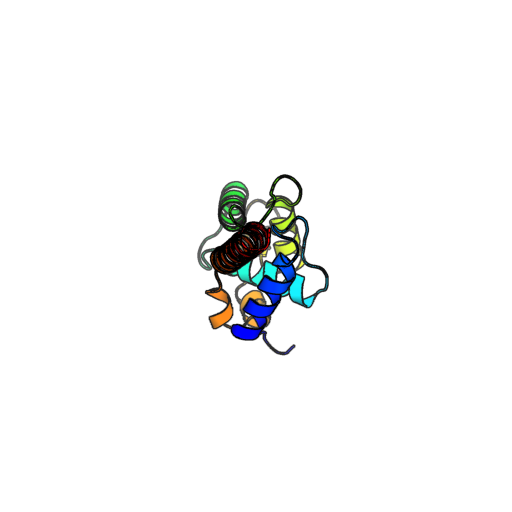A . VAL A 1 110 ? 7.907 -7.769 3.688 1.00 93.88 110 VAL A CA 1
ATOM 904 C C . VAL A 1 110 ? 7.211 -6.461 4.079 1.00 93.88 110 VAL A C 1
ATOM 906 O O . VAL A 1 110 ? 6.916 -5.636 3.217 1.00 93.88 110 VAL A O 1
ATOM 909 N N . ARG A 1 111 ? 6.961 -6.224 5.373 1.00 92.62 111 ARG A N 1
ATOM 910 C CA . ARG A 1 111 ? 6.295 -4.996 5.845 1.00 92.62 111 ARG A CA 1
ATOM 911 C C . ARG A 1 111 ? 7.135 -3.748 5.650 1.00 92.62 111 ARG A C 1
ATOM 913 O O . ARG A 1 111 ? 6.571 -2.669 5.534 1.00 92.62 111 ARG A O 1
ATOM 920 N N . SER A 1 112 ? 8.459 -3.892 5.635 1.00 90.31 112 SER A N 1
ATOM 921 C CA . SER A 1 112 ? 9.380 -2.777 5.423 1.00 90.31 112 SER A CA 1
ATOM 922 C C . SER A 1 112 ? 9.589 -2.440 3.950 1.00 90.31 112 SER A C 1
ATOM 924 O O . SER A 1 112 ? 10.345 -1.518 3.652 1.00 90.31 112 SER A O 1
ATOM 926 N N . ILE A 1 113 ? 8.941 -3.156 3.024 1.00 94.38 113 ILE A N 1
ATOM 927 C CA . ILE A 1 113 ? 8.987 -2.800 1.607 1.00 94.38 113 ILE A CA 1
ATOM 928 C C . ILE A 1 113 ? 8.414 -1.401 1.416 1.00 94.38 113 ILE A C 1
ATOM 930 O O . ILE A 1 113 ? 7.334 -1.075 1.909 1.00 94.38 113 ILE A O 1
ATOM 934 N N . GLN A 1 114 ? 9.125 -0.602 0.626 1.00 94.69 114 GLN A N 1
ATOM 935 C CA . GLN A 1 114 ? 8.705 0.728 0.214 1.00 94.69 114 GLN A CA 1
ATOM 936 C C . GLN A 1 114 ? 8.457 0.718 -1.298 1.00 94.69 114 GLN A C 1
ATOM 938 O O . GLN A 1 114 ? 9.398 0.895 -2.074 1.00 94.69 114 GLN A O 1
ATOM 943 N N . PRO A 1 115 ? 7.207 0.505 -1.758 1.00 96.69 115 PRO A N 1
ATOM 944 C CA . PRO A 1 115 ? 6.926 0.405 -3.189 1.00 96.69 115 PRO A CA 1
ATOM 945 C C . PRO A 1 115 ? 7.274 1.678 -3.969 1.00 96.69 115 PRO A C 1
ATOM 947 O O . PRO A 1 115 ? 7.622 1.583 -5.142 1.00 96.69 115 PRO A O 1
ATOM 950 N N . ALA A 1 116 ? 7.241 2.844 -3.314 1.00 96.88 116 ALA A N 1
ATOM 951 C CA . ALA A 1 116 ? 7.711 4.106 -3.88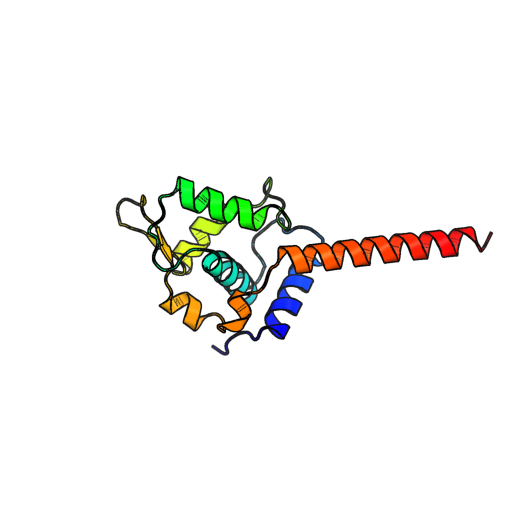0 1.00 96.88 116 ALA A CA 1
ATOM 952 C C . ALA A 1 116 ? 9.191 4.034 -4.302 1.00 96.88 116 ALA A C 1
ATOM 954 O O . ALA A 1 116 ? 9.508 4.340 -5.447 1.00 96.88 116 ALA A O 1
ATOM 955 N N . LEU A 1 117 ? 10.077 3.516 -3.441 1.00 96.75 117 LEU A N 1
ATOM 956 C CA . LEU A 1 117 ? 11.503 3.373 -3.765 1.00 96.75 117 LEU A CA 1
ATOM 957 C C . LEU A 1 117 ? 11.745 2.396 -4.922 1.00 96.75 117 LEU A C 1
ATOM 959 O O . LEU A 1 117 ? 12.581 2.650 -5.790 1.00 96.75 117 LEU A O 1
ATOM 963 N N . ILE A 1 118 ? 10.995 1.288 -4.956 1.00 97.12 118 ILE A N 1
ATOM 964 C CA . ILE A 1 118 ? 11.054 0.326 -6.067 1.00 97.12 118 ILE A CA 1
ATOM 965 C C . ILE A 1 118 ? 10.646 1.024 -7.368 1.00 97.12 118 ILE A C 1
ATOM 967 O O . ILE A 1 118 ? 11.337 0.920 -8.382 1.00 97.12 118 ILE A O 1
ATOM 971 N N . PHE A 1 119 ? 9.541 1.770 -7.339 1.00 97.56 119 PHE A N 1
ATOM 972 C CA . PHE A 1 119 ? 9.045 2.501 -8.496 1.00 97.56 119 PHE A CA 1
ATOM 973 C C . PHE A 1 119 ? 10.052 3.549 -9.004 1.00 97.56 119 PHE A C 1
ATOM 975 O O . PHE A 1 119 ? 10.355 3.575 -10.200 1.00 97.56 119 PHE A O 1
ATOM 982 N N . ASP A 1 120 ? 10.631 4.351 -8.110 1.00 97.00 120 ASP A N 1
ATOM 983 C CA . ASP A 1 120 ? 11.610 5.390 -8.454 1.00 97.00 120 ASP A CA 1
ATOM 984 C C . ASP A 1 120 ? 12.893 4.811 -9.064 1.00 97.00 120 ASP A C 1
ATOM 986 O O . ASP A 1 120 ? 13.420 5.336 -10.0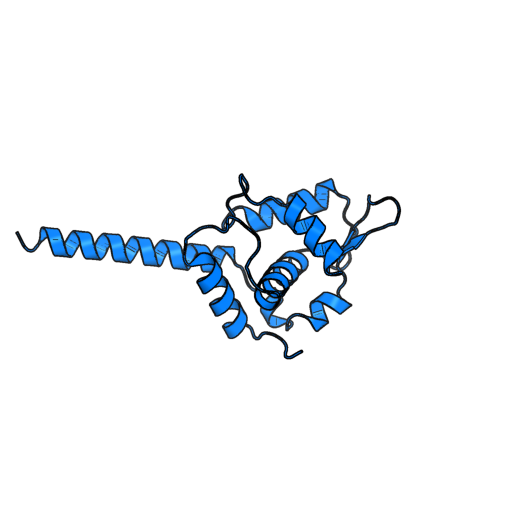55 1.00 97.00 120 ASP A O 1
ATOM 990 N N . SER A 1 121 ? 13.373 3.686 -8.524 1.00 96.25 121 SER A N 1
ATOM 991 C CA . SER A 1 121 ? 14.499 2.932 -9.085 1.00 96.25 121 SER A CA 1
ATOM 992 C C . SER A 1 121 ? 14.214 2.507 -10.531 1.00 96.25 121 SER A C 1
ATOM 994 O O . SER A 1 121 ? 15.026 2.734 -11.438 1.00 96.25 121 SER A O 1
ATOM 996 N N . MET A 1 122 ? 13.018 1.969 -10.792 1.00 96.25 122 MET A N 1
ATOM 997 C CA . MET A 1 122 ? 12.621 1.552 -12.138 1.00 96.25 122 MET A CA 1
ATOM 998 C C . MET A 1 122 ? 12.513 2.725 -13.115 1.00 96.25 122 MET A C 1
ATOM 1000 O O . MET A 1 122 ? 12.966 2.615 -14.260 1.00 96.25 122 MET A O 1
ATOM 1004 N N . GLU A 1 123 ? 11.928 3.847 -12.694 1.00 94.69 123 GLU A N 1
ATOM 1005 C CA . GLU A 1 123 ? 11.821 5.045 -13.531 1.00 94.69 123 GLU A CA 1
ATOM 1006 C C . GLU A 1 123 ? 13.195 5.635 -13.859 1.00 94.69 123 GLU A C 1
ATOM 1008 O O . GLU A 1 123 ? 13.460 5.978 -15.018 1.00 94.69 123 GLU A O 1
ATOM 1013 N N . THR A 1 124 ? 14.106 5.655 -12.885 1.00 94.88 124 THR A N 1
ATOM 1014 C CA . THR A 1 124 ? 15.498 6.080 -13.077 1.00 94.88 124 THR A CA 1
ATOM 1015 C C . THR A 1 124 ? 16.211 5.185 -14.092 1.00 94.88 124 THR A C 1
ATOM 1017 O O . THR A 1 124 ? 16.804 5.681 -15.055 1.00 94.88 124 THR A O 1
ATOM 1020 N N . ALA A 1 125 ? 16.077 3.861 -13.964 1.00 93.25 125 ALA A N 1
ATOM 1021 C CA . ALA A 1 125 ? 16.659 2.908 -14.906 1.00 93.25 125 ALA A CA 1
ATOM 1022 C C . ALA A 1 125 ? 16.092 3.070 -16.330 1.00 93.25 125 ALA A C 1
ATOM 1024 O O . ALA A 1 125 ? 16.835 3.025 -17.314 1.00 93.25 125 ALA A O 1
ATOM 1025 N N . ARG A 1 126 ? 14.778 3.298 -16.474 1.00 92.69 126 ARG A N 1
ATOM 1026 C CA . ARG A 1 126 ? 14.148 3.583 -17.777 1.00 92.69 126 ARG A CA 1
ATOM 1027 C C . ARG A 1 126 ? 14.664 4.888 -18.379 1.00 92.69 126 ARG A C 1
ATOM 1029 O O . ARG A 1 126 ? 14.942 4.932 -19.578 1.00 92.69 126 ARG A O 1
ATOM 1036 N N . ALA A 1 127 ? 14.800 5.940 -17.574 1.00 92.06 127 ALA A N 1
ATOM 1037 C CA . ALA A 1 127 ? 15.330 7.222 -18.024 1.00 92.06 127 ALA A CA 1
ATOM 1038 C C . ALA A 1 127 ? 16.775 7.098 -18.519 1.00 92.06 127 ALA A C 1
ATOM 1040 O O . ALA A 1 127 ? 17.094 7.642 -19.578 1.00 92.06 127 ALA A O 1
ATOM 1041 N N . GLN A 1 128 ? 17.612 6.336 -17.812 1.00 91.88 128 GLN A N 1
ATOM 1042 C CA . GLN A 1 128 ? 18.998 6.101 -18.203 1.00 91.88 128 GLN A CA 1
ATOM 1043 C C . GLN A 1 128 ? 19.094 5.359 -19.543 1.00 91.88 128 GLN A C 1
ATOM 1045 O O . GLN A 1 128 ? 19.742 5.849 -20.465 1.00 91.88 128 GLN A O 1
ATOM 1050 N N . ARG A 1 129 ? 18.338 4.265 -19.720 1.00 91.25 129 ARG A N 1
ATOM 1051 C CA . ARG A 1 129 ? 18.296 3.521 -20.996 1.00 91.25 129 ARG A CA 1
ATOM 1052 C C . ARG A 1 129 ? 17.882 4.401 -22.180 1.00 91.25 129 ARG A C 1
ATOM 1054 O O . ARG A 1 129 ? 18.458 4.288 -23.258 1.00 91.25 129 ARG A O 1
ATOM 1061 N N . ARG A 1 130 ? 16.912 5.307 -21.986 1.00 88.69 130 ARG A N 1
ATOM 1062 C CA . ARG A 1 130 ? 16.498 6.272 -23.025 1.00 88.69 130 ARG A CA 1
ATOM 1063 C C . ARG A 1 130 ? 17.620 7.247 -23.394 1.00 88.69 130 ARG A C 1
ATOM 1065 O O . ARG A 1 130 ? 17.770 7.572 -24.569 1.00 88.69 130 ARG A O 1
ATOM 1072 N N . ARG A 1 131 ? 18.398 7.717 -22.410 1.00 88.19 131 ARG A N 1
ATOM 1073 C CA . ARG A 1 131 ? 19.547 8.612 -22.638 1.00 88.19 131 ARG A CA 1
ATOM 1074 C C . ARG A 1 131 ? 20.661 7.906 -23.407 1.00 88.19 131 ARG A C 1
ATOM 1076 O O . ARG A 1 131 ? 21.169 8.468 -24.373 1.00 88.19 131 ARG A O 1
ATOM 1083 N N . ASP A 1 132 ? 20.995 6.680 -23.017 1.00 90.25 132 ASP A N 1
ATOM 1084 C CA . ASP A 1 132 ? 22.076 5.915 -23.645 1.00 90.25 132 ASP A CA 1
ATOM 1085 C C . ASP A 1 132 ? 21.749 5.551 -25.100 1.00 90.25 132 ASP A C 1
ATOM 1087 O O . ASP A 1 132 ? 22.608 5.703 -25.970 1.00 90.25 132 ASP A O 1
ATOM 1091 N N . ALA A 1 133 ? 20.494 5.179 -25.383 1.00 87.12 133 ALA A N 1
ATOM 1092 C CA . ALA A 1 133 ? 20.012 4.921 -26.742 1.00 87.12 133 ALA A CA 1
ATOM 1093 C C . ALA A 1 133 ? 20.082 6.169 -27.641 1.00 87.12 133 ALA A C 1
ATOM 1095 O O . ALA A 1 133 ? 20.514 6.083 -28.787 1.00 87.12 133 ALA A O 1
ATOM 1096 N N . LYS A 1 134 ? 19.718 7.348 -27.111 1.00 80.19 134 LYS A N 1
ATOM 1097 C CA . LYS A 1 134 ? 19.817 8.617 -27.850 1.00 80.19 134 LYS A CA 1
ATOM 1098 C C . LYS A 1 134 ? 21.274 8.999 -28.148 1.00 80.19 134 LYS A C 1
ATOM 1100 O O . LYS A 1 134 ? 21.583 9.498 -29.223 1.00 80.19 134 LYS A O 1
ATOM 1105 N N . ARG A 1 135 ? 22.192 8.740 -27.211 1.00 75.06 135 ARG A N 1
ATOM 1106 C CA . ARG A 1 135 ? 23.622 9.036 -27.401 1.00 75.06 135 ARG A CA 1
ATOM 1107 C C . ARG A 1 135 ? 24.273 8.140 -28.459 1.00 75.06 135 ARG A C 1
ATOM 1109 O O . ARG A 1 135 ? 25.170 8.591 -29.159 1.00 75.06 135 ARG A O 1
ATOM 1116 N N . THR A 1 136 ? 23.840 6.884 -28.576 1.00 68.69 136 THR A N 1
ATOM 1117 C CA . THR A 1 136 ? 24.362 5.945 -29.586 1.00 68.69 136 THR A CA 1
ATOM 1118 C C . THR A 1 136 ? 23.846 6.251 -30.992 1.00 68.69 136 THR A C 1
ATOM 1120 O O . THR A 1 136 ? 24.608 6.108 -31.947 1.00 68.69 136 THR A O 1
ATOM 1123 N N . SER A 1 137 ? 22.603 6.728 -31.131 1.00 66.25 137 SER A N 1
ATOM 1124 C CA . SER A 1 137 ? 22.062 7.156 -32.428 1.00 66.25 137 SER A CA 1
ATOM 1125 C C . SER A 1 137 ? 22.738 8.417 -32.975 1.00 66.25 137 SER A C 1
ATOM 1127 O O . SER A 1 137 ? 22.981 8.487 -34.173 1.00 66.25 137 SER A O 1
ATOM 1129 N N . ASP A 1 138 ? 23.102 9.374 -32.113 1.00 63.12 138 ASP A N 1
ATOM 1130 C CA . ASP A 1 138 ? 23.735 10.638 -32.532 1.00 63.12 138 ASP A CA 1
ATOM 1131 C C . ASP A 1 138 ? 25.223 10.484 -32.924 1.00 63.12 138 ASP A C 1
ATOM 1133 O O . ASP A 1 138 ? 25.778 11.366 -33.566 1.00 63.12 138 ASP A O 1
ATOM 113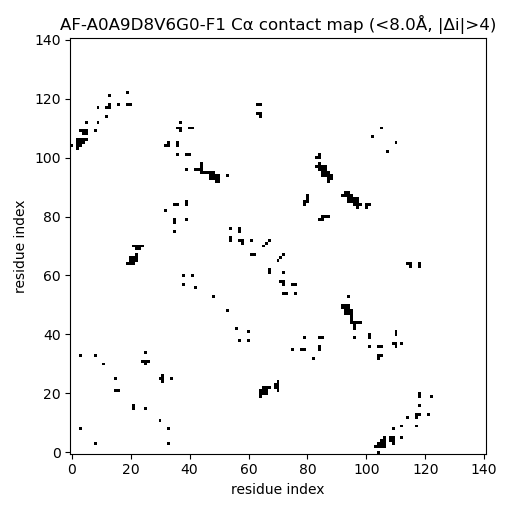7 N N . HIS A 1 139 ? 25.888 9.386 -32.542 1.00 59.09 139 HIS A N 1
ATOM 1138 C CA . HIS A 1 139 ? 27.293 9.097 -32.893 1.00 59.09 139 HIS A CA 1
ATOM 1139 C C . HIS A 1 139 ? 27.457 8.160 -34.105 1.00 59.09 139 HIS A C 1
ATOM 1141 O O . HIS A 1 139 ? 28.582 7.802 -34.444 1.00 59.09 139 HIS A O 1
ATOM 1147 N N . SER A 1 140 ? 26.355 7.740 -34.735 1.00 56.72 140 SER A N 1
ATOM 1148 C CA . SER A 1 140 ? 26.356 6.841 -35.904 1.00 56.72 140 SER A CA 1
ATOM 1149 C C . SER A 1 140 ? 25.903 7.531 -37.203 1.00 56.72 140 SER A C 1
ATOM 1151 O O . SER A 1 140 ? 25.520 6.837 -38.145 1.00 56.72 140 SER A O 1
ATOM 1153 N N . VAL A 1 141 ? 25.922 8.871 -37.250 1.00 48.50 141 VAL A N 1
ATOM 1154 C CA . VAL A 1 141 ? 25.583 9.698 -38.426 1.00 48.50 141 VAL A CA 1
ATOM 1155 C C . VAL A 1 141 ? 26.812 10.449 -38.913 1.00 48.50 141 VAL A C 1
ATOM 1157 O O . VAL A 1 141 ? 27.512 11.026 -38.052 1.00 48.50 141 VAL A O 1
#

pLDDT: mean 92.34, std 8.74, range [48.5, 98.12]

Solvent-accessible surface area (backbone atoms only — not comparable to full-atom values): 7916 Å² total; per-residue (Å²): 127,86,58,47,47,50,70,64,45,52,58,47,51,53,57,64,39,68,86,45,60,35,57,57,80,57,77,57,72,68,50,35,49,51,53,48,42,41,63,49,50,77,51,60,74,88,47,76,31,43,60,70,58,47,43,51,55,45,42,61,72,37,59,78,40,35,39,57,93,70,35,44,43,68,60,52,52,52,50,29,41,78,70,46,36,29,44,65,47,96,86,65,54,41,36,33,51,26,60,72,50,37,62,61,58,38,38,80,71,37,46,74,62,54,66,47,59,57,46,52,52,52,52,50,53,54,53,49,54,54,52,54,55,53,56,55,59,69,72,73,114

Foldseek 3Di:
DDAQDQVSLLVLLLVCCVVFAHQEQDPDDLSNLLVLLLLLLQDDQPDKDFPVRQQVSSCVLRVQRHPCVRYGSVNSVVVCVVQPQWDADPVRGIIHGPVVSSVVHHPPSSNPDRSNVSNVVVVVVVVVVVVVVVVVVVVVD